Protein AF-A0A382KAJ7-F1 (afdb_monomer_lite)

pLDDT: mean 72.5, std 18.13, range [41.09, 95.81]

Secondary structure (DSSP, 8-state):
--SSSGGGSTTSS-------------------------------HHHHHHHHTTT-EEEEETTEEEEE--SS-SS--GGGTTSTTHHHH------

Foldseek 3Di:
DPVVVVVVVVPPPPDDDDDDPPPPPDDDDDPPPPPPPPVPVPPDPVVVCVQQVPAWDWDDDPPDIDTHHPPDGPAADCVCPPHPCCVPRHDDDDD

Organism: NCBI:txid408172

Sequence (95 aa):
MKFKLVCFLALLFAFSCSNDDSNDNNDSSDNSDNNNEEASSLIPMSIYERVYGTTSDIYIEGDWIFINTNGVPDHQSPYFINTQWEDAMYIAYDG

Structure (mmCIF, N/CA/C/O backbone):
data_AF-A0A382KAJ7-F1
#
_entry.id   AF-A0A382KAJ7-F1
#
loop_
_atom_site.group_PDB
_atom_site.id
_atom_site.type_symbol
_atom_site.label_atom_id
_atom_site.label_alt_id
_atom_site.label_comp_id
_atom_site.label_asym_id
_atom_site.label_entity_id
_atom_site.label_seq_id
_atom_site.pdbx_PDB_ins_code
_atom_site.Cartn_x
_atom_site.Cartn_y
_atom_site.Cartn_z
_atom_site.occupancy
_atom_site.B_iso_or_equiv
_atom_site.auth_seq_id
_atom_site.auth_comp_id
_atom_site.auth_asym_id
_atom_site.auth_atom_id
_atom_site.pdbx_PDB_model_num
ATOM 1 N N . MET A 1 1 ? 23.335 51.801 39.684 1.00 54.00 1 MET A N 1
ATOM 2 C CA . MET A 1 1 ? 22.202 51.230 38.916 1.00 54.00 1 MET A CA 1
ATOM 3 C C . MET A 1 1 ? 22.235 49.697 38.948 1.00 54.00 1 MET A C 1
ATOM 5 O O . MET A 1 1 ? 22.491 49.078 37.931 1.00 54.00 1 MET A O 1
ATOM 9 N N . LYS A 1 2 ? 22.052 49.066 40.118 1.00 55.25 2 LYS A N 1
ATOM 10 C CA . LYS A 1 2 ? 22.064 47.587 40.235 1.00 55.25 2 LYS A CA 1
ATOM 11 C C . LYS A 1 2 ? 20.995 47.020 41.184 1.00 55.25 2 LYS A C 1
ATOM 13 O O . LYS A 1 2 ? 20.857 45.815 41.283 1.00 55.25 2 LYS A O 1
ATOM 18 N N . PHE A 1 3 ? 20.201 47.881 41.829 1.00 51.56 3 PHE A N 1
ATOM 19 C CA . PHE A 1 3 ? 19.155 47.467 42.774 1.00 51.56 3 PHE A CA 1
ATOM 20 C C . PHE A 1 3 ? 17.738 47.436 42.182 1.00 51.56 3 PHE A C 1
ATOM 22 O O . PHE A 1 3 ? 16.841 46.876 42.791 1.00 51.56 3 PHE A O 1
ATOM 29 N N . LYS A 1 4 ? 17.527 47.993 40.979 1.00 51.81 4 LYS A N 1
ATOM 30 C CA . LYS A 1 4 ? 16.223 47.942 40.288 1.00 51.81 4 LYS A CA 1
ATOM 31 C C . LYS A 1 4 ? 16.039 46.704 39.398 1.00 51.81 4 LYS A C 1
ATOM 33 O O . LYS A 1 4 ? 14.930 46.458 38.952 1.00 51.81 4 LYS A O 1
ATOM 38 N N . LEU A 1 5 ? 17.101 45.925 39.160 1.00 53.38 5 LEU A N 1
ATOM 39 C CA . LEU A 1 5 ? 17.046 44.708 38.337 1.00 53.38 5 LEU A CA 1
ATOM 40 C C . LEU A 1 5 ? 16.590 43.473 39.143 1.00 53.38 5 LEU A C 1
ATOM 42 O O . LEU A 1 5 ? 16.025 42.548 38.578 1.00 53.38 5 LEU A O 1
ATOM 46 N N . VAL A 1 6 ? 16.793 43.464 40.466 1.00 54.16 6 VAL A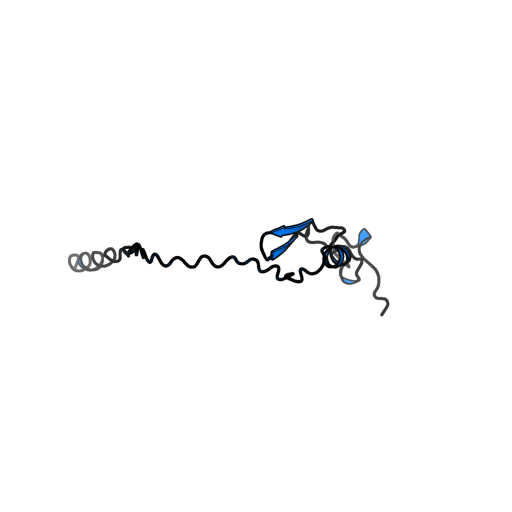 N 1
ATOM 47 C CA . VAL A 1 6 ? 16.483 42.300 41.320 1.00 54.16 6 VAL A CA 1
ATOM 48 C C . VAL A 1 6 ? 14.983 42.173 41.617 1.00 54.16 6 VAL A C 1
ATOM 50 O O . VAL A 1 6 ? 14.487 41.068 41.803 1.00 54.16 6 VAL A O 1
ATOM 53 N N . CYS A 1 7 ? 14.222 43.271 41.581 1.00 53.09 7 CYS A N 1
ATOM 54 C CA . CYS A 1 7 ? 12.790 43.231 41.897 1.00 53.09 7 CYS A CA 1
ATOM 55 C C . CYS A 1 7 ? 11.909 42.657 40.773 1.00 53.09 7 CYS A C 1
ATOM 57 O O . CYS A 1 7 ? 10.769 42.295 41.039 1.00 53.09 7 CYS A O 1
ATOM 59 N N . PHE A 1 8 ? 12.404 42.558 39.534 1.00 53.50 8 PHE A N 1
ATOM 60 C CA . PHE A 1 8 ? 11.591 42.106 38.394 1.00 53.50 8 PHE A CA 1
ATOM 61 C C . PHE A 1 8 ? 11.598 40.578 38.201 1.00 53.50 8 PHE A C 1
ATOM 63 O O . PHE A 1 8 ? 10.740 40.044 37.508 1.00 53.50 8 PHE A O 1
ATOM 70 N N . LEU A 1 9 ? 12.532 39.858 38.837 1.00 54.75 9 LEU A N 1
ATOM 71 C CA . LEU A 1 9 ? 12.684 38.403 38.680 1.00 54.75 9 LEU A CA 1
ATOM 72 C C . LEU A 1 9 ? 11.881 37.583 39.710 1.00 54.75 9 LEU A C 1
ATOM 74 O O . LEU A 1 9 ? 11.677 36.390 39.523 1.00 54.75 9 LEU A O 1
ATOM 78 N N . ALA A 1 10 ? 11.375 38.213 40.773 1.00 55.47 10 ALA A N 1
ATOM 79 C CA . ALA A 1 10 ? 10.606 37.531 41.819 1.00 55.47 10 ALA A CA 1
ATOM 80 C C . ALA A 1 10 ? 9.110 37.349 41.485 1.00 55.47 10 ALA A C 1
ATOM 82 O O . ALA A 1 10 ? 8.399 36.678 42.227 1.00 55.47 10 ALA A O 1
ATOM 83 N N . LEU A 1 11 ? 8.619 37.926 40.380 1.00 56.59 11 LEU A N 1
ATOM 84 C CA . LEU A 1 11 ? 7.189 37.936 40.041 1.00 56.59 11 LEU A CA 1
ATOM 85 C C . LEU A 1 11 ? 6.739 36.787 39.115 1.00 56.59 11 LEU A C 1
ATOM 87 O O . LEU A 1 11 ? 5.566 36.724 38.764 1.00 56.59 11 LEU A O 1
ATOM 91 N N . LEU A 1 12 ? 7.643 35.887 38.707 1.00 57.88 12 LEU A N 1
ATOM 92 C CA . LEU A 1 12 ? 7.373 34.866 37.678 1.00 57.88 12 LEU A CA 1
ATOM 93 C C . LEU A 1 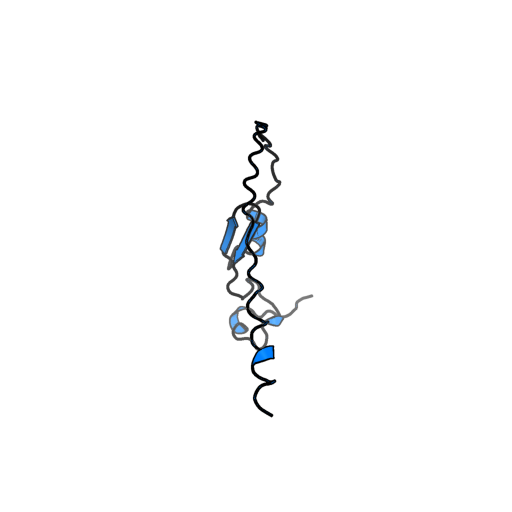12 ? 7.158 33.434 38.206 1.00 57.88 12 LEU A C 1
ATOM 95 O O . LEU A 1 12 ? 7.000 32.524 37.402 1.00 57.88 12 LEU A O 1
ATOM 99 N N . PHE A 1 13 ? 7.101 33.214 39.524 1.00 56.78 13 PHE A N 1
ATOM 100 C CA . PHE A 1 13 ? 6.949 31.865 40.105 1.00 56.78 13 PHE A CA 1
ATOM 101 C C . PHE A 1 13 ? 5.636 31.616 40.869 1.00 56.78 13 PHE A C 1
ATOM 103 O O . PHE A 1 13 ? 5.521 30.615 41.568 1.00 56.78 13 PHE A O 1
ATOM 110 N N . ALA A 1 14 ? 4.624 32.482 40.738 1.00 55.84 14 ALA A N 1
ATOM 111 C CA . ALA A 1 14 ? 3.385 32.374 41.523 1.00 55.84 14 ALA A CA 1
ATOM 112 C C . ALA A 1 14 ? 2.149 31.837 40.766 1.00 55.84 14 ALA A C 1
ATOM 114 O O . ALA A 1 14 ? 1.050 31.893 41.308 1.00 55.84 14 ALA A O 1
ATOM 115 N N . PHE A 1 15 ? 2.293 31.283 39.558 1.00 60.56 15 PHE A N 1
ATOM 116 C CA . PHE A 1 15 ? 1.209 30.526 38.913 1.00 60.56 15 PHE A CA 1
ATOM 117 C C . PHE A 1 15 ? 1.421 29.022 39.123 1.00 60.56 15 PHE A C 1
ATOM 119 O O . PHE A 1 15 ? 1.981 28.335 38.276 1.00 60.56 15 PHE A O 1
ATOM 126 N N . SER A 1 16 ? 0.974 28.520 40.276 1.00 53.09 16 SER A N 1
ATOM 127 C CA . SER A 1 16 ? 0.693 27.095 40.470 1.00 53.09 16 SER A CA 1
ATOM 128 C C . SER A 1 16 ? -0.814 26.903 40.301 1.00 53.09 16 SER A C 1
ATOM 130 O O . SER A 1 16 ? -1.594 27.440 41.086 1.00 53.09 16 SER A O 1
ATOM 132 N N . CYS A 1 17 ? -1.234 26.201 39.248 1.00 56.41 17 CYS A N 1
ATOM 133 C CA . CYS A 1 17 ? -2.609 25.719 39.127 1.00 56.41 17 CYS A CA 1
ATOM 134 C C . CYS A 1 17 ? -2.814 24.624 40.183 1.00 56.41 17 CYS A C 1
ATOM 136 O O . CYS A 1 17 ? -2.160 23.587 40.120 1.00 56.41 17 CYS A O 1
ATOM 138 N N . SER A 1 18 ? -3.697 24.853 41.159 1.00 49.00 18 SER A N 1
ATOM 139 C CA . SER A 1 18 ? -4.292 23.742 41.907 1.00 49.00 18 SER A CA 1
ATOM 140 C C . SER A 1 18 ? -5.302 23.064 40.992 1.00 49.00 18 SER A C 1
ATOM 142 O O . SER A 1 18 ? -6.210 23.730 40.498 1.00 49.00 18 SER A O 1
ATOM 144 N N . ASN A 1 19 ? -5.144 21.762 40.767 1.00 49.19 19 ASN A N 1
ATOM 145 C CA . ASN A 1 19 ? -6.256 20.949 40.296 1.00 49.19 19 ASN A CA 1
ATOM 146 C C . ASN A 1 19 ? -7.254 20.866 41.452 1.00 49.19 19 ASN A C 1
ATOM 148 O O . ASN A 1 19 ? -6.906 20.379 42.527 1.00 49.19 19 ASN A O 1
ATOM 152 N N . ASP A 1 20 ? -8.459 21.385 41.238 1.00 53.28 20 ASP A N 1
ATOM 153 C CA . ASP A 1 20 ? -9.589 21.115 42.114 1.00 53.28 20 ASP A CA 1
ATOM 154 C C . ASP A 1 20 ? -10.142 19.747 41.707 1.00 53.28 20 ASP A C 1
ATOM 156 O O . ASP A 1 20 ? -10.682 19.580 40.611 1.00 53.28 20 ASP A O 1
ATOM 160 N N . ASP A 1 21 ? -9.903 18.745 42.548 1.00 55.66 21 ASP A N 1
ATOM 161 C CA . ASP A 1 21 ? -10.447 17.401 42.390 1.00 55.66 21 ASP A CA 1
ATOM 162 C C . ASP A 1 21 ? -11.919 17.473 42.820 1.00 55.66 21 ASP A C 1
ATOM 164 O O . ASP A 1 21 ? -12.269 17.278 43.988 1.00 55.66 21 ASP A O 1
ATOM 168 N N . SER A 1 22 ? -12.789 17.879 41.890 1.00 48.59 22 SER A N 1
ATOM 169 C CA . SER A 1 22 ? -14.235 17.852 42.106 1.00 48.59 22 SER A CA 1
ATOM 170 C C . SER A 1 22 ? -14.689 16.399 42.175 1.00 48.59 22 SER A C 1
ATOM 172 O O . SER A 1 22 ? -14.979 15.754 41.171 1.00 48.59 22 SER A O 1
ATOM 174 N N . ASN A 1 23 ? -14.732 15.899 43.406 1.00 53.06 23 ASN A N 1
ATOM 175 C CA . ASN A 1 23 ? -15.408 14.676 43.797 1.00 53.06 23 ASN A CA 1
ATOM 176 C C . ASN A 1 23 ? -16.923 14.896 43.664 1.00 53.06 23 ASN A C 1
ATOM 178 O O . ASN A 1 23 ? -17.610 15.200 44.643 1.00 53.06 23 ASN A O 1
ATOM 182 N N . ASP A 1 24 ? -17.423 14.811 42.433 1.00 45.09 24 ASP A N 1
ATOM 183 C CA . ASP A 1 24 ? -18.848 14.901 42.139 1.00 45.09 24 ASP A CA 1
ATOM 184 C C . ASP A 1 24 ? -19.491 13.539 42.435 1.00 45.09 24 ASP A C 1
ATOM 186 O O . ASP A 1 24 ? -19.678 12.681 41.573 1.00 45.09 24 ASP A O 1
ATOM 190 N N . ASN A 1 25 ? -19.773 13.314 43.720 1.00 52.84 25 ASN A N 1
ATOM 191 C CA . ASN A 1 25 ? -20.692 12.269 44.144 1.00 52.84 25 ASN A CA 1
ATOM 192 C C . ASN A 1 25 ? -22.105 12.700 43.753 1.00 52.84 25 ASN A C 1
ATOM 194 O O . ASN A 1 25 ? -22.817 13.301 44.559 1.00 52.84 25 ASN A O 1
ATOM 198 N N . ASN A 1 26 ? -22.518 12.358 42.537 1.00 52.22 26 ASN A N 1
ATOM 199 C CA . ASN A 1 26 ? -23.931 12.267 42.217 1.00 52.22 26 ASN A CA 1
ATOM 200 C C . ASN A 1 26 ? -24.290 10.803 41.969 1.00 52.22 26 ASN A C 1
ATOM 202 O O . ASN A 1 26 ? -24.206 10.277 40.861 1.00 52.22 26 ASN A O 1
ATOM 206 N N . ASP A 1 27 ? -24.650 10.153 43.073 1.00 52.22 27 ASP A N 1
ATOM 207 C CA . ASP A 1 27 ? -25.459 8.948 43.082 1.00 52.22 27 ASP A CA 1
ATOM 208 C C . ASP A 1 27 ? -26.804 9.268 42.421 1.00 52.22 27 ASP A C 1
ATOM 210 O O . ASP A 1 27 ? -27.720 9.818 43.031 1.00 52.22 27 ASP A O 1
ATOM 214 N N . SER A 1 28 ? -26.902 8.934 41.141 1.00 47.94 28 SER A N 1
ATOM 215 C CA . SER A 1 28 ? -28.175 8.598 40.532 1.00 47.94 28 SER A CA 1
ATOM 216 C C . SER A 1 28 ? -27.989 7.274 39.820 1.00 47.94 28 SER A C 1
ATOM 218 O O . SER A 1 28 ? -27.558 7.216 38.671 1.00 47.94 28 SER A O 1
ATOM 220 N N . SER A 1 29 ? -28.310 6.210 40.552 1.00 54.59 29 SER A N 1
ATOM 221 C CA . SER A 1 29 ? -28.740 4.924 40.018 1.00 54.59 29 SER A CA 1
ATOM 222 C C . SER A 1 29 ? -29.612 5.120 38.771 1.00 54.59 29 SER A C 1
ATOM 224 O O . SER A 1 29 ? -30.817 5.351 38.880 1.00 54.59 29 SER A O 1
ATOM 226 N N . ASP A 1 30 ? -29.018 4.946 37.598 1.00 41.09 30 ASP A N 1
ATOM 227 C CA . ASP A 1 30 ? -29.739 4.483 36.425 1.00 41.09 30 ASP A CA 1
ATOM 228 C C . ASP A 1 30 ? -29.075 3.189 35.966 1.00 41.09 30 ASP A C 1
ATOM 230 O O . ASP A 1 30 ? -28.059 3.169 35.269 1.00 41.09 30 ASP A O 1
ATOM 234 N N . ASN A 1 31 ? -29.627 2.084 36.462 1.00 56.84 31 ASN A N 1
ATOM 235 C CA . ASN A 1 31 ? -29.381 0.763 35.920 1.00 56.84 31 ASN A CA 1
ATOM 236 C C . ASN A 1 31 ? -30.087 0.688 34.560 1.00 56.84 31 ASN A C 1
ATOM 238 O O . ASN A 1 31 ? -31.142 0.069 34.431 1.00 56.84 31 ASN A O 1
ATOM 242 N N . SER A 1 32 ? -29.517 1.359 33.561 1.00 46.50 32 SER A N 1
ATOM 243 C CA . SER A 1 32 ? -29.823 1.064 32.173 1.00 46.50 32 SER A CA 1
ATOM 244 C C . SER A 1 32 ? -28.967 -0.130 31.795 1.00 46.50 32 SER A C 1
ATOM 246 O O . SER A 1 32 ? -27.796 0.007 31.432 1.00 46.50 32 SER A O 1
ATOM 248 N N . ASP A 1 33 ? -29.574 -1.309 31.934 1.00 48.50 33 ASP A N 1
ATOM 249 C CA . ASP A 1 33 ? -29.267 -2.485 31.132 1.00 48.50 33 ASP A CA 1
ATOM 250 C C . ASP A 1 33 ? -29.183 -2.035 29.669 1.00 48.50 33 ASP A C 1
ATOM 252 O O . ASP A 1 33 ? -30.158 -2.059 28.916 1.00 48.50 33 ASP A O 1
ATOM 256 N N . ASN A 1 34 ? -27.991 -1.625 29.247 1.00 45.56 34 ASN A N 1
ATOM 257 C CA . ASN A 1 34 ? -27.653 -1.480 27.847 1.00 45.56 34 ASN A CA 1
ATOM 258 C C . ASN A 1 34 ? -27.401 -2.889 27.302 1.00 45.56 34 ASN A C 1
ATOM 260 O O . ASN A 1 34 ? -26.325 -3.198 26.798 1.00 45.56 34 ASN A O 1
ATOM 264 N N . ASN A 1 35 ? -28.440 -3.728 27.350 1.00 50.81 35 ASN A N 1
ATOM 265 C CA . ASN A 1 35 ? -2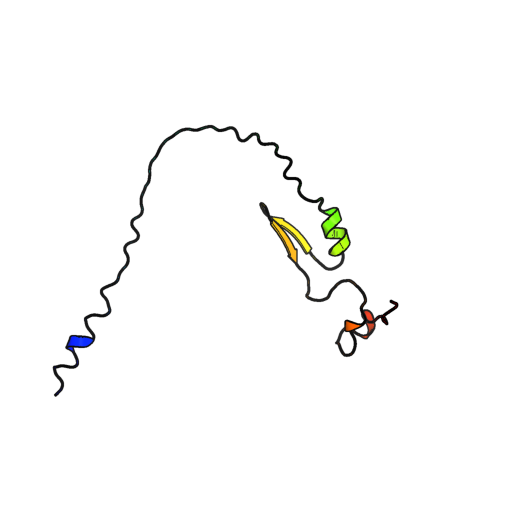8.656 -4.781 26.366 1.00 50.81 35 ASN A CA 1
ATOM 266 C C . ASN A 1 35 ? -29.042 -4.101 25.055 1.00 50.81 35 ASN A C 1
ATOM 268 O O . ASN A 1 35 ? -30.126 -4.302 24.511 1.00 50.81 35 ASN A O 1
ATOM 272 N N . ASN A 1 36 ? -28.153 -3.236 24.582 1.00 45.41 36 ASN A N 1
ATOM 273 C CA . ASN A 1 36 ? -28.156 -2.849 23.210 1.00 45.41 36 ASN A CA 1
ATOM 274 C C . ASN A 1 36 ? -27.189 -3.799 22.523 1.00 45.41 36 ASN A C 1
ATOM 276 O O . ASN A 1 36 ? -26.022 -3.489 22.292 1.00 45.41 36 ASN A O 1
ATOM 280 N N . GLU A 1 37 ? -27.717 -4.980 22.199 1.00 53.03 37 GLU A N 1
ATOM 281 C CA . GLU A 1 37 ? -27.343 -5.678 20.975 1.00 53.03 37 GLU A CA 1
ATOM 282 C C . GLU A 1 37 ? -27.695 -4.768 19.776 1.00 53.03 37 GLU A C 1
ATOM 284 O O . GLU A 1 37 ? -28.427 -5.159 18.868 1.00 53.03 37 GLU A O 1
ATOM 289 N N . GLU A 1 38 ? -27.164 -3.536 19.738 1.00 52.19 38 GLU A N 1
ATOM 290 C CA . GLU A 1 38 ? -26.855 -2.929 18.464 1.00 52.19 38 GLU A CA 1
ATOM 291 C C . GLU A 1 38 ? -25.829 -3.913 17.935 1.00 52.19 38 GLU A C 1
ATOM 293 O O . GLU A 1 38 ? -24.701 -4.007 18.435 1.00 52.19 38 GLU A O 1
ATOM 298 N N . ALA A 1 39 ? -26.217 -4.688 16.935 1.00 54.12 39 ALA A N 1
ATOM 299 C CA . ALA A 1 39 ? -25.258 -5.129 15.958 1.00 54.12 39 ALA A CA 1
ATOM 300 C C . ALA A 1 39 ? -24.643 -3.843 15.392 1.00 54.12 39 ALA A C 1
ATOM 302 O O . ALA A 1 39 ? -25.066 -3.354 14.346 1.00 54.12 39 ALA A O 1
ATOM 303 N N . SER A 1 40 ? -23.680 -3.259 16.122 1.00 57.56 40 SER A N 1
ATOM 304 C CA . SER A 1 40 ? -22.700 -2.347 15.576 1.00 57.56 40 SER A CA 1
ATOM 305 C C . SER A 1 40 ? -22.254 -3.098 14.349 1.00 57.56 40 SER A C 1
ATOM 307 O O . SER A 1 40 ? -21.788 -4.238 14.460 1.00 57.56 40 SER A O 1
ATOM 309 N N . SER A 1 41 ? -22.623 -2.579 13.180 1.00 63.19 41 SER A N 1
ATOM 310 C CA . SER A 1 41 ? -22.405 -3.268 11.924 1.00 63.19 41 SER A CA 1
ATOM 311 C C . SER A 1 41 ? -20.911 -3.174 11.662 1.00 63.19 41 SER A C 1
ATOM 313 O O . SER A 1 41 ? -20.464 -2.405 10.810 1.00 63.19 41 SER A O 1
ATOM 315 N N . LEU A 1 42 ? -20.125 -3.882 12.475 1.00 73.19 42 LEU A N 1
ATOM 316 C CA . LEU A 1 42 ? -18.711 -4.039 12.296 1.00 73.19 42 LEU A CA 1
ATOM 317 C C . LEU A 1 42 ? -18.599 -4.632 10.910 1.00 73.19 42 LEU A C 1
ATOM 319 O O . LEU A 1 42 ? -19.117 -5.716 10.620 1.00 73.19 42 LEU A O 1
ATOM 323 N N . ILE A 1 43 ? -17.982 -3.849 10.035 1.00 82.94 43 ILE A N 1
ATOM 324 C CA . ILE A 1 43 ? -17.633 -4.305 8.707 1.00 82.94 43 ILE A CA 1
ATOM 325 C C . ILE A 1 43 ? -16.879 -5.628 8.914 1.00 82.94 43 ILE A C 1
ATOM 327 O O . ILE A 1 43 ? -15.950 -5.672 9.724 1.00 82.94 43 ILE A O 1
ATOM 331 N N . PRO A 1 44 ? -17.289 -6.726 8.256 1.00 88.25 44 PRO A N 1
ATOM 332 C CA . PRO A 1 44 ? -16.676 -8.022 8.503 1.00 88.25 44 PRO A CA 1
ATOM 333 C C . PRO A 1 44 ? -15.164 -7.972 8.282 1.00 88.25 44 PRO A C 1
ATOM 335 O O . PRO A 1 44 ? -14.716 -7.401 7.286 1.00 88.25 44 PRO A O 1
ATOM 338 N N . MET A 1 45 ? -14.391 -8.639 9.147 1.00 87.50 45 MET A N 1
ATOM 339 C CA . MET A 1 45 ? -12.921 -8.678 9.063 1.00 87.50 45 MET A CA 1
ATOM 340 C C . MET A 1 45 ? -12.423 -9.036 7.652 1.00 87.50 45 MET A C 1
ATOM 342 O O . MET A 1 45 ? -11.533 -8.384 7.114 1.00 87.50 45 MET A O 1
ATOM 346 N N . SER A 1 46 ? -13.109 -9.979 6.998 1.00 89.56 46 SER A N 1
ATOM 347 C CA . SER A 1 46 ? -12.842 -10.407 5.615 1.00 89.56 46 SER A CA 1
ATOM 348 C C . SER A 1 46 ? -12.799 -9.284 4.565 1.00 89.56 46 SER A C 1
ATOM 350 O O . SER A 1 46 ? -12.168 -9.437 3.519 1.00 89.56 46 SER A O 1
ATOM 352 N N . ILE A 1 47 ? -13.466 -8.149 4.800 1.00 88.94 47 ILE A N 1
ATOM 353 C CA . ILE A 1 47 ? -13.405 -6.989 3.902 1.00 88.94 47 ILE A CA 1
ATOM 354 C C . ILE A 1 47 ? -12.050 -6.290 4.026 1.00 88.94 47 ILE A C 1
ATOM 356 O O . ILE A 1 47 ? -11.455 -5.950 3.006 1.00 88.94 47 ILE A O 1
ATOM 360 N N . TYR A 1 48 ? -11.545 -6.123 5.249 1.00 89.00 48 TYR A N 1
ATOM 361 C CA . TYR A 1 48 ? -10.221 -5.555 5.499 1.00 89.00 48 TYR A CA 1
ATOM 362 C C . TYR A 1 48 ? -9.121 -6.502 5.016 1.00 89.00 48 TYR A C 1
ATOM 364 O O . TYR A 1 48 ? -8.211 -6.069 4.314 1.00 89.00 48 TYR A O 1
ATOM 372 N N . GLU A 1 49 ? -9.249 -7.802 5.293 1.00 87.00 49 GLU A N 1
ATOM 373 C CA . GLU A 1 49 ? -8.312 -8.830 4.821 1.00 87.00 49 GLU A CA 1
ATOM 374 C C . GLU A 1 49 ? -8.212 -8.871 3.294 1.00 87.00 49 GLU A C 1
ATOM 376 O O . GLU A 1 49 ? -7.132 -9.074 2.750 1.00 87.00 49 GLU A O 1
ATOM 381 N N . ARG A 1 50 ? -9.307 -8.618 2.568 1.00 85.31 50 ARG A N 1
ATOM 382 C CA . ARG A 1 50 ? -9.263 -8.589 1.100 1.00 85.31 50 ARG A CA 1
ATOM 383 C C . ARG A 1 50 ? -8.401 -7.457 0.535 1.00 85.31 50 ARG A C 1
ATOM 385 O O . ARG A 1 50 ? -7.933 -7.573 -0.593 1.00 85.31 50 ARG A O 1
ATOM 392 N N . VAL A 1 51 ? -8.216 -6.371 1.280 1.00 82.25 51 VAL A N 1
ATOM 393 C CA . VAL A 1 51 ? -7.411 -5.219 0.846 1.00 82.25 51 VAL A CA 1
ATOM 394 C C . VAL A 1 51 ? -6.011 -5.243 1.468 1.00 82.25 51 VAL A C 1
ATOM 396 O O . VAL A 1 51 ? -5.059 -4.809 0.827 1.00 82.25 51 VAL A O 1
ATOM 399 N N . TYR A 1 52 ? -5.875 -5.759 2.694 1.00 84.12 52 TYR A N 1
ATOM 400 C CA . TYR A 1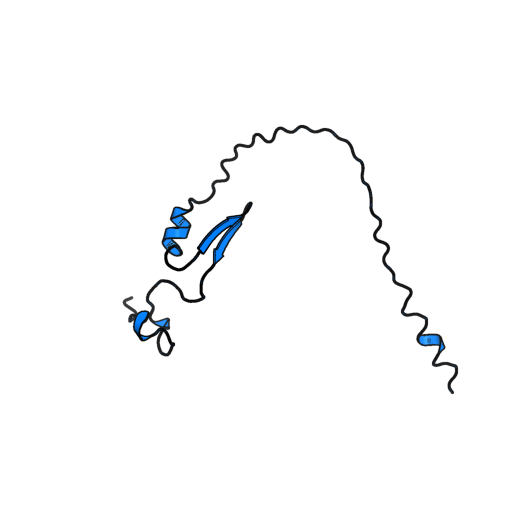 52 ? -4.665 -5.621 3.513 1.00 84.12 52 TYR A CA 1
ATOM 401 C C . TYR A 1 52 ? -4.101 -6.944 4.062 1.00 84.12 52 TYR A C 1
ATOM 403 O O . TYR A 1 52 ? -3.047 -6.935 4.694 1.00 84.12 52 TYR A O 1
ATOM 411 N N . GLY A 1 53 ? -4.772 -8.078 3.850 1.00 76.38 53 GLY A N 1
ATOM 412 C CA . GLY A 1 53 ? -4.550 -9.327 4.596 1.00 76.38 53 GLY A CA 1
ATOM 413 C C . GLY A 1 53 ? -3.271 -10.101 4.280 1.00 76.38 53 GLY A C 1
ATOM 414 O O . GLY A 1 53 ? -3.033 -11.140 4.885 1.00 76.38 53 GLY A O 1
ATOM 415 N N . THR A 1 54 ? -2.451 -9.642 3.342 1.00 75.94 54 THR A N 1
ATOM 416 C CA . THR A 1 54 ? -1.245 -10.362 2.914 1.00 75.94 54 THR A CA 1
ATOM 417 C C . THR A 1 54 ? 0.018 -9.899 3.626 1.00 75.94 54 THR A C 1
ATOM 419 O O . THR A 1 54 ? 0.845 -10.728 3.999 1.00 75.94 54 THR A O 1
ATOM 422 N N . THR A 1 55 ? 0.182 -8.589 3.823 1.00 78.44 55 THR A N 1
ATOM 423 C CA . THR A 1 55 ? 1.382 -8.004 4.454 1.00 78.44 55 THR A CA 1
ATOM 424 C C . THR A 1 55 ? 1.081 -7.170 5.690 1.00 78.44 55 THR A C 1
ATOM 426 O O . THR A 1 55 ? 2.019 -6.689 6.328 1.00 78.44 55 THR A O 1
ATOM 429 N N . SER A 1 56 ? -0.199 -6.978 6.021 1.00 87.12 56 SER A N 1
ATOM 430 C CA . SER A 1 56 ? -0.600 -6.173 7.172 1.00 87.12 56 SER A CA 1
ATOM 431 C C . SER A 1 56 ? -1.120 -7.046 8.300 1.00 87.12 56 SER A C 1
ATOM 433 O O . SER A 1 56 ? -1.900 -7.969 8.069 1.00 87.12 56 SER A O 1
ATOM 435 N N . ASP A 1 57 ? -0.758 -6.687 9.527 1.00 89.69 57 ASP A N 1
ATOM 436 C CA . ASP A 1 57 ? -1.410 -7.219 10.717 1.00 89.69 57 ASP A CA 1
ATOM 437 C C . ASP A 1 57 ? -2.701 -6.430 10.955 1.00 89.69 57 ASP A C 1
ATOM 439 O O . ASP A 1 57 ? -2.678 -5.197 11.047 1.00 89.69 57 ASP A O 1
ATOM 443 N N . ILE A 1 58 ? -3.828 -7.137 11.044 1.00 90.31 58 ILE A N 1
ATOM 444 C CA . ILE A 1 58 ? -5.156 -6.537 11.207 1.00 90.31 58 ILE A CA 1
ATOM 445 C C . ILE A 1 58 ? -5.769 -7.032 12.514 1.00 90.31 58 ILE A C 1
ATOM 447 O O . ILE A 1 58 ? -5.849 -8.237 12.752 1.00 90.31 58 ILE A O 1
ATOM 451 N N . TYR A 1 59 ? -6.219 -6.109 13.360 1.00 91.69 59 TYR A N 1
ATOM 452 C CA . TYR A 1 59 ? -6.906 -6.442 14.608 1.00 91.69 59 TYR A CA 1
ATOM 453 C C . TYR A 1 59 ? -7.901 -5.353 15.022 1.00 91.69 59 TYR A C 1
ATOM 455 O O . TYR A 1 59 ? -7.836 -4.215 14.559 1.00 91.69 59 TYR A O 1
ATOM 463 N N . ILE A 1 60 ? -8.846 -5.724 15.888 1.00 90.38 60 ILE A N 1
ATOM 464 C CA . ILE A 1 60 ? -9.841 -4.818 16.473 1.00 90.38 60 ILE A CA 1
ATOM 465 C C . ILE A 1 60 ? -9.479 -4.592 17.937 1.00 90.38 60 ILE A C 1
ATOM 467 O O . ILE A 1 60 ? -9.230 -5.552 18.668 1.00 90.38 60 ILE A O 1
ATOM 471 N N . GLU A 1 61 ? -9.489 -3.335 18.364 1.00 92.00 61 GLU A N 1
ATOM 472 C CA . GLU A 1 61 ? -9.333 -2.947 19.764 1.00 92.00 61 GLU A CA 1
ATOM 473 C C . GLU A 1 61 ? -10.388 -1.887 20.105 1.00 92.00 61 GLU A C 1
ATOM 475 O O . GLU A 1 61 ? -10.377 -0.775 19.573 1.00 92.00 61 GLU A O 1
ATOM 480 N N . GLY A 1 62 ? -11.340 -2.254 20.971 1.00 87.81 62 GLY A N 1
ATOM 481 C CA . GLY A 1 62 ? -12.516 -1.432 21.261 1.00 87.81 62 GLY A CA 1
ATOM 482 C C . GLY A 1 62 ? -13.338 -1.156 20.000 1.00 87.81 62 GLY A C 1
ATOM 483 O O . GLY A 1 62 ? -13.686 -2.080 19.268 1.00 87.81 62 GLY A O 1
ATOM 484 N N . ASP A 1 63 ? -13.597 0.125 19.738 1.00 88.31 63 ASP A N 1
ATOM 485 C CA . ASP A 1 63 ? -14.367 0.596 18.579 1.00 88.31 63 ASP A CA 1
ATOM 486 C C . ASP A 1 63 ? -13.501 0.855 17.330 1.00 88.31 63 ASP A C 1
ATOM 488 O O . ASP A 1 63 ? -13.981 1.401 16.333 1.00 88.31 63 ASP A O 1
ATOM 492 N N . TRP A 1 64 ? -12.213 0.493 17.367 1.00 89.56 64 TRP A N 1
ATOM 493 C CA . TRP A 1 64 ? -11.250 0.802 16.311 1.00 89.56 64 TRP A CA 1
ATOM 494 C C . TRP A 1 64 ? -10.716 -0.451 15.623 1.00 89.56 64 TRP A C 1
ATOM 496 O O . TRP A 1 64 ? -10.468 -1.482 16.249 1.00 89.56 64 TRP A O 1
ATOM 506 N N . ILE A 1 65 ? -10.473 -0.320 14.317 1.00 90.75 65 ILE A N 1
ATOM 507 C CA . ILE A 1 65 ? -9.705 -1.282 13.528 1.00 90.75 65 ILE A CA 1
ATOM 508 C C . ILE A 1 65 ? -8.292 -0.746 13.305 1.00 90.75 65 ILE A C 1
ATOM 510 O O . ILE A 1 65 ? -8.102 0.387 12.859 1.00 90.75 65 ILE A O 1
ATOM 514 N N . PHE A 1 66 ? -7.305 -1.580 13.603 1.00 92.06 66 PHE A N 1
ATOM 515 C CA . PHE A 1 66 ? -5.894 -1.303 13.393 1.00 92.06 66 PHE A CA 1
ATOM 516 C C . PHE A 1 66 ? -5.390 -2.122 12.211 1.00 92.06 66 PHE A C 1
ATOM 518 O O . PHE A 1 66 ? -5.660 -3.318 12.109 1.00 92.06 66 PHE A O 1
ATOM 525 N N . ILE A 1 67 ? -4.664 -1.454 11.316 1.00 91.00 67 ILE A N 1
ATOM 526 C CA . ILE A 1 67 ? -4.047 -2.049 10.129 1.00 91.00 67 ILE A CA 1
ATOM 527 C C . ILE A 1 67 ? -2.582 -1.624 10.142 1.00 91.00 67 ILE A C 1
ATOM 529 O O . ILE A 1 67 ? -2.244 -0.495 9.776 1.00 91.00 67 ILE A O 1
ATOM 533 N N . ASN A 1 68 ? -1.714 -2.519 10.600 1.00 89.25 68 ASN A N 1
ATOM 534 C CA . ASN A 1 68 ? -0.283 -2.266 10.690 1.00 89.25 68 ASN A CA 1
ATOM 535 C C . ASN A 1 68 ? 0.405 -2.782 9.432 1.00 89.25 68 ASN A C 1
ATOM 537 O O . ASN A 1 68 ? 0.447 -3.983 9.190 1.00 89.25 68 ASN A O 1
ATOM 541 N N . THR A 1 69 ? 0.962 -1.864 8.644 1.00 84.31 69 THR A N 1
ATOM 542 C CA . THR A 1 69 ? 1.706 -2.185 7.419 1.00 84.31 69 THR A CA 1
ATOM 543 C C . THR A 1 69 ? 3.209 -2.064 7.672 1.00 84.31 69 THR A C 1
ATOM 545 O O . THR A 1 69 ? 3.656 -1.238 8.468 1.00 84.31 69 THR A O 1
ATOM 548 N N . ASN A 1 70 ? 4.017 -2.836 6.946 1.00 78.75 70 ASN A N 1
ATOM 549 C CA . ASN A 1 70 ? 5.481 -2.708 6.942 1.00 78.75 70 ASN A CA 1
ATOM 550 C C . ASN A 1 70 ? 5.993 -1.583 6.009 1.00 78.75 70 ASN A C 1
ATOM 552 O O . ASN A 1 70 ? 7.192 -1.491 5.744 1.00 78.75 70 ASN A O 1
ATOM 556 N N . GLY A 1 71 ? 5.091 -0.732 5.508 1.00 75.56 71 GLY A N 1
ATOM 557 C CA . GLY A 1 71 ? 5.404 0.402 4.639 1.00 75.56 71 GLY A CA 1
ATOM 558 C C . GLY A 1 71 ? 5.479 0.090 3.141 1.00 75.56 71 GLY A C 1
ATOM 559 O O . GLY A 1 71 ? 5.666 1.024 2.363 1.00 75.56 71 GLY A O 1
ATOM 560 N N . VAL A 1 72 ? 5.302 -1.168 2.715 1.00 75.62 72 VAL A N 1
ATOM 561 C CA . VAL A 1 72 ? 5.255 -1.547 1.291 1.00 75.62 72 VAL A CA 1
ATOM 562 C C . VAL A 1 72 ? 3.885 -2.150 0.965 1.00 75.62 72 VAL A C 1
ATOM 564 O O . VAL A 1 72 ? 3.503 -3.148 1.577 1.00 75.62 72 VAL A O 1
ATOM 567 N N . PRO A 1 73 ? 3.123 -1.566 0.022 1.00 73.56 73 PRO A N 1
ATOM 568 C CA . PRO A 1 73 ? 1.839 -2.123 -0.390 1.00 73.56 73 PRO A CA 1
ATOM 569 C C . PRO A 1 73 ? 1.981 -3.537 -0.960 1.00 73.56 73 PRO A C 1
ATOM 571 O O . PRO A 1 73 ? 2.896 -3.787 -1.737 1.00 73.56 73 PRO A O 1
ATOM 574 N N . ASP A 1 74 ? 1.040 -4.431 -0.651 1.00 74.06 74 ASP A N 1
ATOM 575 C CA . ASP A 1 74 ? 1.002 -5.783 -1.228 1.00 74.06 74 ASP A CA 1
ATOM 576 C C . ASP A 1 74 ? 0.321 -5.833 -2.603 1.00 74.06 74 ASP A C 1
ATOM 578 O O . ASP A 1 74 ? -0.633 -6.564 -2.849 1.00 74.06 74 ASP A O 1
ATOM 582 N N . HIS A 1 75 ? 0.755 -4.980 -3.518 1.00 80.50 75 HIS A N 1
ATOM 583 C CA . HIS A 1 75 ? 0.326 -5.068 -4.907 1.00 80.50 75 HIS A CA 1
ATOM 584 C C . HIS A 1 75 ? 1.417 -4.534 -5.817 1.00 80.50 75 HIS A C 1
ATOM 586 O O . HIS A 1 75 ? 2.117 -3.585 -5.467 1.00 80.50 75 HIS A O 1
ATOM 592 N N . GLN A 1 76 ? 1.551 -5.132 -7.000 1.00 88.94 76 GLN A N 1
ATOM 593 C CA . GLN A 1 76 ? 2.484 -4.640 -8.008 1.00 88.94 76 GLN A CA 1
ATOM 594 C C . GLN A 1 76 ? 1.984 -3.312 -8.595 1.00 88.94 76 GLN A C 1
ATOM 596 O O . GLN A 1 76 ? 0.777 -3.100 -8.727 1.00 88.94 76 GLN A O 1
ATOM 601 N N . SER A 1 77 ? 2.900 -2.399 -8.928 1.00 91.38 77 SER A N 1
ATOM 602 C CA . SER A 1 77 ? 2.554 -1.052 -9.394 1.00 91.38 77 SER A CA 1
ATOM 603 C C . SER A 1 77 ? 3.642 -0.414 -10.272 1.00 91.38 77 SER A C 1
ATOM 605 O O . SER A 1 77 ? 4.834 -0.633 -10.033 1.00 91.38 77 SER A O 1
ATOM 607 N N . PRO A 1 78 ? 3.276 0.467 -11.224 1.00 94.56 78 PRO A N 1
ATOM 608 C CA . PRO A 1 78 ? 4.242 1.257 -11.993 1.00 94.56 78 PRO A CA 1
ATOM 609 C C . PRO A 1 78 ? 5.094 2.198 -11.130 1.00 94.56 78 PRO A C 1
ATOM 611 O O . PRO A 1 78 ? 6.182 2.603 -11.536 1.00 94.56 78 PRO A O 1
ATOM 614 N N . TYR A 1 79 ? 4.619 2.550 -9.932 1.00 92.62 79 TYR A N 1
ATOM 615 C CA . TYR A 1 79 ? 5.299 3.488 -9.035 1.00 92.62 79 TYR A CA 1
ATOM 616 C C . TYR A 1 79 ? 6.510 2.893 -8.302 1.00 92.62 79 TYR A C 1
ATOM 618 O O . TYR A 1 79 ? 7.206 3.627 -7.604 1.00 92.62 79 TYR A O 1
ATOM 626 N N . PHE A 1 80 ? 6.802 1.600 -8.478 1.00 94.19 80 PHE A N 1
ATOM 627 C CA . PHE A 1 80 ? 8.011 0.977 -7.930 1.00 94.19 80 PHE A CA 1
ATOM 628 C C . PHE A 1 80 ? 9.274 1.209 -8.773 1.00 94.19 80 PHE A C 1
ATOM 630 O O . PHE A 1 80 ? 10.353 0.785 -8.357 1.00 94.19 80 PHE A O 1
ATOM 637 N N . ILE A 1 81 ? 9.175 1.906 -9.912 1.00 95.69 81 ILE A N 1
ATOM 638 C CA . ILE A 1 81 ? 10.334 2.256 -10.743 1.00 95.69 81 ILE A CA 1
ATOM 639 C C . ILE A 1 81 ? 11.354 3.108 -9.965 1.00 95.69 81 ILE A C 1
ATOM 641 O O . ILE A 1 81 ? 10.995 4.071 -9.284 1.00 95.69 81 ILE A O 1
ATOM 645 N N . ASN A 1 82 ? 12.638 2.784 -10.088 1.00 95.81 82 ASN A N 1
ATOM 646 C CA . ASN A 1 82 ? 13.761 3.371 -9.353 1.00 95.81 82 ASN A CA 1
ATOM 647 C C . ASN A 1 82 ? 13.665 3.238 -7.820 1.00 95.81 82 ASN A C 1
ATOM 649 O O . ASN A 1 82 ? 14.216 4.066 -7.088 1.00 95.81 82 ASN A O 1
ATOM 653 N N . THR A 1 83 ? 12.970 2.217 -7.315 1.00 93.38 83 THR A N 1
ATOM 654 C CA . THR A 1 83 ? 12.921 1.906 -5.878 1.00 93.38 83 THR A CA 1
ATOM 655 C C . THR A 1 83 ? 13.657 0.605 -5.575 1.00 93.38 83 THR A C 1
ATOM 657 O O . THR A 1 83 ? 13.892 -0.214 -6.456 1.00 93.38 83 THR A O 1
ATOM 660 N N . GLN A 1 84 ? 13.975 0.360 -4.301 1.00 93.12 84 GLN A N 1
ATOM 661 C CA . GLN A 1 84 ? 14.586 -0.908 -3.872 1.00 93.12 84 GLN A CA 1
ATOM 662 C C . GLN A 1 84 ? 13.689 -2.144 -4.095 1.00 93.12 84 GLN A C 1
ATOM 664 O O . GLN A 1 84 ? 14.157 -3.267 -3.945 1.00 93.12 84 GLN A O 1
ATOM 669 N N . TRP A 1 85 ? 12.407 -1.944 -4.421 1.00 91.56 85 TRP A N 1
ATOM 670 C CA . TRP A 1 85 ? 11.421 -3.005 -4.640 1.00 91.56 85 TRP A CA 1
ATOM 671 C C . TRP A 1 85 ? 11.090 -3.217 -6.122 1.00 91.56 85 TRP A C 1
ATOM 673 O O . TRP A 1 85 ? 10.219 -4.030 -6.424 1.00 91.56 85 TRP A O 1
ATOM 683 N N . GLU A 1 86 ? 11.756 -2.501 -7.036 1.00 94.31 86 GLU A N 1
ATOM 684 C CA . GLU A 1 86 ? 11.475 -2.530 -8.477 1.00 94.31 86 GLU A CA 1
ATOM 685 C C . GLU A 1 86 ? 11.447 -3.960 -9.033 1.00 94.31 86 GLU A C 1
ATOM 687 O O . GLU A 1 86 ? 10.453 -4.354 -9.635 1.00 94.31 86 GLU A O 1
ATOM 692 N N . ASP A 1 87 ? 12.462 -4.774 -8.728 1.00 94.50 87 ASP A N 1
ATOM 693 C CA . ASP A 1 87 ? 12.594 -6.141 -9.255 1.00 94.50 87 ASP A CA 1
ATOM 694 C C . ASP A 1 87 ? 11.419 -7.070 -8.898 1.00 94.50 87 ASP A C 1
ATOM 696 O O . ASP A 1 87 ? 11.116 -8.003 -9.642 1.00 94.50 87 ASP A O 1
ATOM 700 N N . ALA A 1 88 ? 10.762 -6.843 -7.757 1.00 91.75 88 ALA A N 1
ATOM 701 C CA . ALA A 1 88 ? 9.675 -7.692 -7.268 1.00 91.75 88 ALA A CA 1
ATOM 702 C C . ALA A 1 88 ? 8.283 -7.095 -7.534 1.00 91.75 88 ALA A C 1
ATOM 704 O O . ALA A 1 88 ? 7.325 -7.824 -7.799 1.00 91.75 88 ALA A O 1
ATOM 705 N N . MET A 1 89 ? 8.163 -5.770 -7.451 1.00 90.81 89 MET A N 1
ATOM 706 C CA . MET A 1 89 ? 6.874 -5.087 -7.337 1.00 90.81 89 MET A CA 1
ATOM 707 C C . MET A 1 89 ? 6.530 -4.227 -8.554 1.00 90.81 89 MET A C 1
ATOM 709 O O . MET A 1 89 ? 5.393 -3.771 -8.667 1.00 90.81 89 MET A O 1
ATOM 713 N N . TYR A 1 90 ? 7.461 -3.991 -9.479 1.00 94.75 90 TYR A N 1
ATOM 714 C CA . TYR A 1 90 ? 7.155 -3.222 -10.680 1.00 94.75 90 TYR A CA 1
ATOM 715 C C . TYR A 1 90 ? 6.320 -4.034 -11.677 1.00 94.75 90 TYR A C 1
ATOM 717 O O . TYR A 1 90 ? 6.679 -5.139 -12.081 1.00 94.75 90 TYR A O 1
ATOM 725 N N . ILE A 1 91 ? 5.231 -3.423 -12.136 1.00 95.06 91 ILE A N 1
ATOM 726 C CA . ILE A 1 91 ? 4.494 -3.833 -13.330 1.00 95.06 91 ILE A CA 1
ATOM 727 C C . ILE A 1 91 ? 4.185 -2.585 -14.15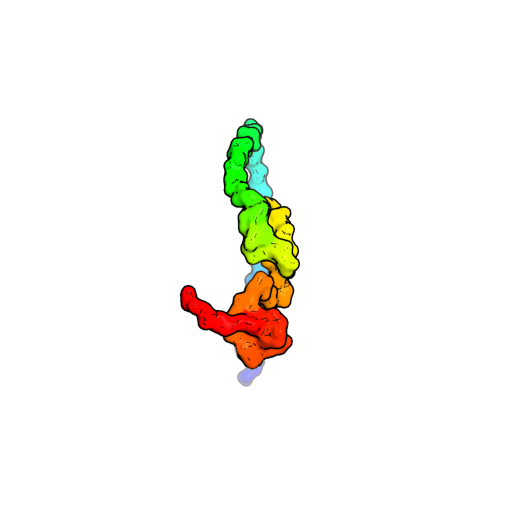7 1.00 95.06 91 ILE A C 1
ATOM 729 O O . ILE A 1 91 ? 3.925 -1.516 -13.603 1.00 95.06 91 ILE A O 1
ATOM 733 N N . ALA A 1 92 ? 4.247 -2.697 -15.484 1.00 95.69 92 ALA A N 1
ATOM 734 C CA . ALA A 1 92 ? 3.898 -1.588 -1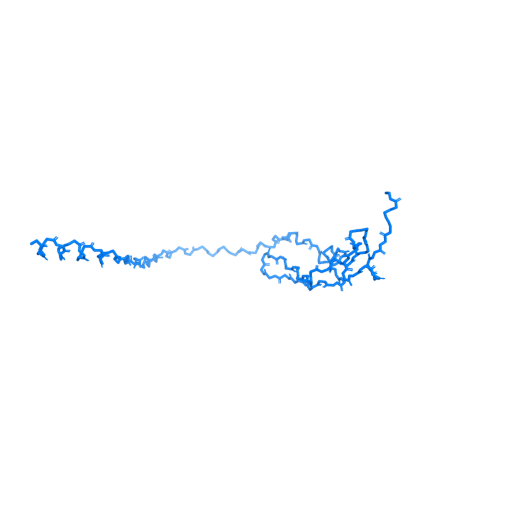6.366 1.00 95.69 92 ALA A CA 1
ATOM 735 C C . ALA A 1 92 ? 2.403 -1.246 -16.248 1.00 95.69 92 ALA A C 1
ATOM 737 O O . ALA A 1 92 ? 1.579 -2.132 -16.036 1.00 95.69 92 ALA A O 1
ATOM 738 N N . TYR A 1 93 ? 2.057 0.033 -16.409 1.00 91.31 93 TYR A N 1
ATOM 739 C CA . TYR A 1 93 ? 0.661 0.477 -16.411 1.00 91.31 93 TYR A CA 1
ATOM 740 C C . TYR A 1 93 ? -0.077 -0.090 -17.632 1.00 91.31 93 TYR A C 1
ATOM 742 O O . TYR A 1 93 ? 0.403 0.075 -18.757 1.00 91.31 93 TYR A O 1
ATOM 750 N N . ASP A 1 94 ? -1.219 -0.744 -17.413 1.00 88.31 94 ASP A N 1
ATOM 751 C CA . ASP A 1 94 ? -1.995 -1.446 -18.444 1.00 88.31 94 ASP A CA 1
ATOM 752 C C . ASP A 1 94 ? -3.289 -0.731 -18.877 1.00 88.31 94 ASP A C 1
ATOM 754 O O . ASP A 1 94 ? -3.815 -1.062 -19.943 1.00 88.31 94 ASP A O 1
ATOM 758 N N . GLY A 1 95 ? -3.731 0.302 -18.145 1.00 75.81 95 GLY A N 1
ATOM 759 C CA . GLY A 1 95 ? -4.884 1.145 -18.499 1.00 75.81 95 GLY A CA 1
ATOM 760 C C . GLY A 1 95 ? -6.054 1.006 -17.542 1.00 75.81 95 GLY A C 1
ATOM 761 O O . GLY A 1 95 ? -6.896 0.116 -17.784 1.00 75.81 95 GLY A O 1
#

Radius of gyration: 29.59 Å; chains: 1; bounding box: 52×62×63 Å